Protein AF-A0A7S2PAX8-F1 (afdb_monomer)

Sequence (122 aa):
FEAEIDTTGASAGNDLSTRQNYFVLHSSLDLVEKSSWTTNNMYLRVVDKVNHQQVSTFLTAGNVKFMLLHGGKGEEVVKNFFNEVYGYFVKLSMNPFYNYDTPIASKAFDARVRAAARAYLS

Nearest PDB structures (foldseek):
  2j3w-assembly1_C  TM=9.605E-01  e=4.300E-10  Mus musculus
  7b70-assembly1_E  TM=8.978E-01  e=3.922E-09  Drosophila melanogaster
  1h3q-assembly1_A  TM=8.877E-01  e=5.226E-08  Mus musculus
  2j3t-assembly1_D  TM=8.796E-01  e=7.038E-03  Homo sapiens
  7b70-assembly1_C  TM=5.519E-01  e=9.651E-03  Drosophila melanogaster

Foldseek 3Di:
DDDDADPPPPPDPDVVVVVVVVVVQVVLVVLVVVQVVVDPAQWSQFSDDDPQWTWTWGQDPVRDIDIDIDRDADRVLVVVLVVQLVVLVVVQVPPPPDDPPDDDPDPVSVVSSNVSCNVRVD

Structure (mmCIF, N/CA/C/O backbone):
data_AF-A0A7S2PAX8-F1
#
_entry.id   AF-A0A7S2PAX8-F1
#
loop_
_atom_site.group_PDB
_atom_site.id
_atom_site.type_symbol
_atom_site.label_atom_id
_atom_site.label_alt_id
_atom_site.label_comp_id
_atom_site.label_asym_id
_atom_site.label_entity_id
_atom_site.label_seq_id
_atom_site.pdbx_PDB_ins_code
_atom_site.Cartn_x
_atom_site.Cartn_y
_atom_site.Cartn_z
_atom_site.occupancy
_atom_site.B_iso_or_equiv
_atom_site.auth_seq_id
_atom_site.auth_comp_id
_atom_site.auth_asym_id
_atom_site.auth_atom_id
_atom_site.pdbx_PDB_model_num
ATOM 1 N N . PHE A 1 1 ? 8.920 2.666 -2.253 1.00 85.94 1 PHE A N 1
ATOM 2 C CA . PHE A 1 1 ? 7.944 3.026 -3.304 1.00 85.94 1 PHE A CA 1
ATOM 3 C C . PHE A 1 1 ? 6.786 3.683 -2.607 1.00 85.94 1 PHE A C 1
ATOM 5 O O . PHE A 1 1 ? 6.327 3.138 -1.612 1.00 85.94 1 PHE A O 1
ATOM 12 N N . GLU A 1 2 ? 6.358 4.834 -3.098 1.00 86.88 2 GLU A N 1
ATOM 13 C CA . GLU A 1 2 ? 5.331 5.652 -2.465 1.00 86.88 2 GLU A CA 1
ATOM 14 C C . GLU A 1 2 ? 4.390 6.131 -3.565 1.00 86.88 2 GLU A C 1
ATOM 16 O O . GLU A 1 2 ? 4.842 6.515 -4.645 1.00 86.88 2 GLU A O 1
ATOM 21 N N . ALA A 1 3 ? 3.087 6.047 -3.315 1.00 85.75 3 ALA A N 1
ATOM 22 C CA . ALA A 1 3 ? 2.074 6.472 -4.264 1.00 85.75 3 ALA A CA 1
ATOM 23 C C . ALA A 1 3 ? 0.876 7.039 -3.508 1.00 85.75 3 ALA A C 1
ATOM 25 O O . ALA A 1 3 ? 0.234 6.338 -2.728 1.00 85.75 3 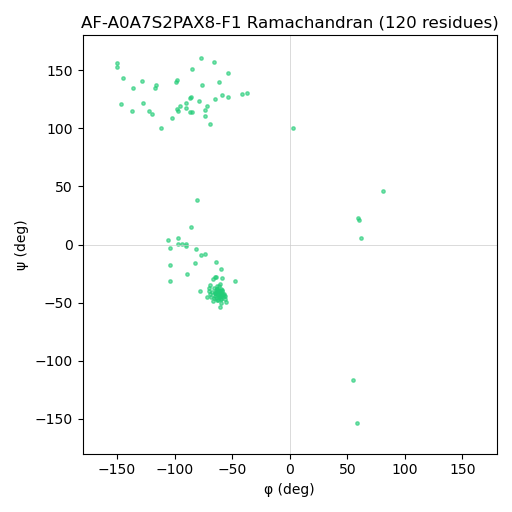ALA A O 1
ATOM 26 N N . GLU A 1 4 ? 0.559 8.300 -3.782 1.00 84.69 4 GLU A N 1
ATOM 27 C CA . GLU A 1 4 ? -0.706 8.899 -3.377 1.00 84.69 4 GLU A CA 1
ATOM 28 C C . GLU A 1 4 ? -1.759 8.604 -4.453 1.00 84.69 4 GLU A C 1
ATOM 30 O O . GLU A 1 4 ? -1.553 8.853 -5.650 1.00 84.69 4 GLU A O 1
ATOM 35 N N . ILE A 1 5 ? -2.881 8.020 -4.030 1.00 81.94 5 ILE A N 1
ATOM 36 C CA . ILE A 1 5 ? -4.023 7.726 -4.894 1.00 81.94 5 ILE A CA 1
ATOM 37 C C . ILE A 1 5 ? -5.170 8.626 -4.456 1.00 81.94 5 ILE A C 1
ATOM 39 O O . ILE A 1 5 ? -5.860 8.333 -3.484 1.00 81.94 5 ILE A O 1
ATOM 43 N N . ASP A 1 6 ? -5.373 9.714 -5.192 1.00 71.31 6 ASP A N 1
ATOM 44 C CA . ASP A 1 6 ? -6.557 10.549 -5.031 1.00 71.31 6 ASP A CA 1
ATOM 45 C C . ASP A 1 6 ? -7.684 9.990 -5.908 1.00 71.31 6 ASP A C 1
ATOM 47 O O . ASP A 1 6 ? -7.579 9.941 -7.138 1.00 71.31 6 ASP A O 1
ATOM 51 N N . THR A 1 7 ? -8.748 9.502 -5.277 1.00 61.75 7 THR A N 1
ATO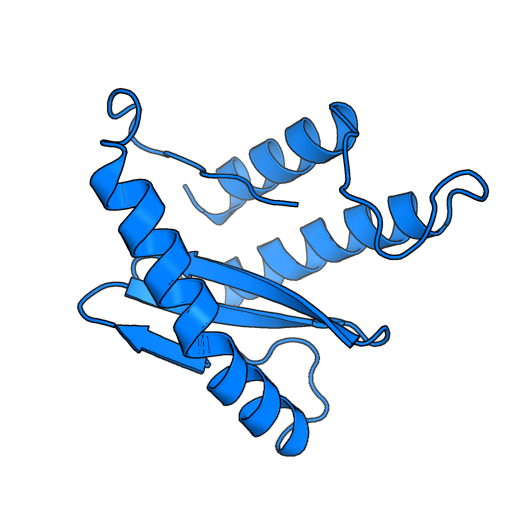M 52 C CA . THR A 1 7 ? -9.931 8.972 -5.969 1.00 61.75 7 THR A CA 1
ATOM 53 C C . THR A 1 7 ? -10.898 10.076 -6.389 1.00 61.75 7 THR A C 1
ATOM 55 O O . THR A 1 7 ? -11.756 9.835 -7.235 1.00 61.75 7 THR A O 1
ATOM 58 N N . THR A 1 8 ? -10.763 11.285 -5.839 1.00 54.16 8 THR A N 1
ATOM 59 C CA . THR A 1 8 ? -11.748 12.368 -5.985 1.00 54.16 8 THR A CA 1
ATOM 60 C C . THR A 1 8 ? -11.336 13.486 -6.933 1.00 54.16 8 THR A C 1
ATOM 62 O O . THR A 1 8 ? -12.082 14.446 -7.100 1.00 54.16 8 THR A O 1
ATOM 65 N N . GLY A 1 9 ? -10.186 13.372 -7.603 1.00 49.94 9 GLY A N 1
ATOM 66 C CA . GLY A 1 9 ? -9.716 14.423 -8.510 1.00 49.94 9 GLY A CA 1
ATOM 67 C C . GLY A 1 9 ? -9.505 15.763 -7.800 1.00 49.94 9 GLY A C 1
ATOM 68 O O . GLY A 1 9 ? -9.508 16.805 -8.456 1.00 49.94 9 GLY A O 1
ATOM 69 N N . ALA A 1 10 ? -9.342 15.740 -6.471 1.00 47.78 10 ALA A N 1
ATOM 70 C CA . ALA A 1 10 ? -8.985 16.923 -5.726 1.00 47.78 10 ALA A CA 1
ATOM 71 C C . ALA A 1 10 ? -7.581 17.340 -6.177 1.00 47.78 10 ALA A C 1
ATOM 73 O O . ALA A 1 10 ? -6.638 16.554 -6.249 1.00 47.78 10 ALA A O 1
ATOM 74 N N . SER A 1 11 ? -7.507 18.594 -6.600 1.00 45.03 11 SER A N 1
ATOM 75 C CA . SER A 1 11 ? -6.304 19.326 -6.970 1.00 45.03 11 SER A CA 1
ATOM 76 C C . SER A 1 11 ? -5.128 18.971 -6.066 1.00 45.03 11 SER A C 1
ATOM 78 O O . SER A 1 11 ? -5.298 19.028 -4.851 1.00 45.03 11 SER A O 1
ATOM 80 N N . ALA A 1 12 ? -3.987 18.643 -6.693 1.00 52.44 12 ALA A N 1
ATOM 81 C CA . ALA A 1 12 ? -2.648 18.497 -6.115 1.00 52.44 12 ALA A CA 1
ATOM 82 C C . ALA A 1 12 ? -2.628 18.708 -4.595 1.00 52.44 12 ALA A C 1
ATOM 84 O O . ALA A 1 12 ? -2.703 19.849 -4.132 1.00 52.44 12 ALA A O 1
ATOM 85 N N . GLY A 1 13 ? -2.600 17.595 -3.854 1.00 56.97 13 GLY A N 1
ATOM 86 C CA . GLY A 1 13 ? -2.616 17.585 -2.398 1.00 56.97 13 GLY A CA 1
ATOM 87 C C . GLY A 1 13 ? -1.711 18.674 -1.833 1.00 56.97 13 GLY A C 1
ATOM 88 O O . GLY A 1 13 ? -0.569 18.843 -2.252 1.00 56.97 13 GLY A O 1
ATOM 89 N N . ASN A 1 14 ? -2.262 19.460 -0.913 1.00 70.19 14 ASN A N 1
ATOM 90 C CA . ASN A 1 14 ? -1.537 20.514 -0.219 1.00 70.19 14 ASN A CA 1
ATOM 91 C C . ASN A 1 14 ? -0.272 19.886 0.394 1.00 70.19 14 ASN A C 1
ATOM 93 O O . ASN A 1 14 ? -0.422 18.905 1.124 1.00 70.19 14 ASN A O 1
ATOM 97 N N . ASP A 1 15 ? 0.936 20.410 0.145 1.00 79.88 15 ASP A N 1
ATOM 98 C CA . ASP A 1 15 ? 2.212 19.821 0.616 1.00 79.88 15 ASP A CA 1
ATOM 99 C C . ASP A 1 15 ? 2.178 19.442 2.108 1.00 79.88 15 ASP A C 1
ATOM 101 O O . ASP A 1 15 ? 2.807 18.483 2.559 1.00 79.88 15 ASP A O 1
ATOM 105 N N . LEU A 1 16 ? 1.409 20.203 2.889 1.00 83.44 16 LEU A N 1
ATOM 106 C CA . LEU A 1 16 ? 1.150 19.942 4.297 1.00 83.44 16 LEU A CA 1
ATOM 107 C C . LEU A 1 16 ? 0.438 18.601 4.548 1.00 83.44 16 LEU A C 1
ATOM 109 O O . LEU A 1 16 ? 0.844 17.864 5.442 1.00 83.44 16 LEU A O 1
ATOM 113 N N . SER A 1 17 ? -0.597 18.275 3.772 1.00 83.00 17 SER A N 1
ATOM 114 C CA . SER A 1 17 ? -1.336 17.010 3.890 1.00 83.00 17 SER A CA 1
ATOM 115 C C . SER A 1 17 ? -0.465 15.806 3.547 1.00 83.00 17 SER A C 1
ATOM 117 O O . SER A 1 17 ? -0.460 14.831 4.294 1.00 83.00 17 SER A O 1
ATOM 119 N N . THR A 1 18 ? 0.351 15.907 2.497 1.00 85.25 18 THR A N 1
ATOM 120 C CA . THR A 1 18 ? 1.333 14.881 2.139 1.00 85.25 18 THR A CA 1
ATOM 121 C C . THR A 1 18 ? 2.319 14.664 3.285 1.00 85.25 18 THR A C 1
ATOM 123 O O . THR A 1 18 ? 2.468 13.544 3.770 1.00 85.25 18 THR A O 1
ATOM 126 N N . ARG A 1 19 ? 2.919 15.735 3.825 1.00 88.50 19 ARG A N 1
ATOM 127 C CA . ARG A 1 19 ? 3.824 15.646 4.990 1.00 88.50 19 ARG A CA 1
ATOM 128 C C . ARG A 1 19 ? 3.149 15.043 6.219 1.00 88.50 19 ARG A C 1
ATOM 130 O O . ARG A 1 19 ? 3.775 14.264 6.933 1.00 88.50 19 ARG A O 1
ATOM 137 N N . GLN A 1 20 ? 1.886 15.380 6.463 1.00 90.44 20 GLN A N 1
ATOM 138 C CA . GLN A 1 20 ? 1.114 14.798 7.555 1.00 90.44 20 GLN A CA 1
ATOM 139 C C . GLN A 1 20 ? 0.892 13.294 7.344 1.00 90.44 20 GLN A C 1
ATOM 141 O O . GLN A 1 20 ? 1.091 12.522 8.279 1.00 90.44 20 GLN A O 1
ATOM 146 N N . ASN A 1 21 ? 0.540 12.862 6.131 1.00 90.31 21 ASN A N 1
ATOM 147 C CA . ASN A 1 21 ? 0.371 11.445 5.802 1.00 90.31 21 ASN A CA 1
ATOM 148 C C . ASN A 1 21 ? 1.677 10.666 6.022 1.00 90.31 21 ASN A C 1
ATOM 150 O O . ASN A 1 21 ? 1.660 9.594 6.629 1.00 90.31 21 ASN A O 1
ATOM 154 N N . TYR A 1 22 ? 2.812 11.232 5.595 1.00 90.81 22 TYR A N 1
ATOM 155 C CA . TYR A 1 22 ? 4.139 10.672 5.859 1.00 90.81 22 TYR A CA 1
ATOM 156 C C . TYR A 1 22 ? 4.435 10.554 7.349 1.00 90.81 22 TYR A C 1
ATOM 158 O O . TYR A 1 22 ? 4.912 9.514 7.796 1.00 90.81 22 TYR A O 1
ATOM 166 N N . PHE A 1 23 ? 4.135 11.600 8.120 1.00 92.56 23 PHE A N 1
ATOM 167 C CA . PHE A 1 23 ? 4.340 11.595 9.563 1.00 92.56 23 PHE A CA 1
ATOM 168 C C . PHE A 1 23 ? 3.540 10.478 10.241 1.00 92.56 23 PHE A C 1
ATOM 170 O O . PHE A 1 23 ? 4.105 9.718 11.025 1.00 92.56 23 PHE A O 1
ATOM 177 N N . VAL A 1 24 ? 2.258 10.331 9.889 1.00 93.25 24 VAL A N 1
ATOM 178 C CA . VAL A 1 24 ? 1.398 9.271 10.433 1.00 93.25 24 VAL A CA 1
ATOM 179 C C . VAL A 1 24 ? 1.968 7.894 10.092 1.00 93.25 24 VAL A C 1
ATOM 181 O O . VAL A 1 24 ? 2.237 7.113 11.000 1.00 93.25 24 VAL A O 1
ATOM 184 N N . LEU A 1 25 ? 2.243 7.618 8.813 1.00 93.69 25 LEU A N 1
ATOM 185 C CA . LEU A 1 25 ? 2.805 6.333 8.375 1.00 93.69 25 LEU A CA 1
ATOM 186 C C . LEU A 1 25 ? 4.125 5.999 9.077 1.00 93.69 25 LEU A C 1
ATOM 188 O O . LEU A 1 25 ? 4.316 4.865 9.511 1.00 93.69 25 LEU A O 1
ATOM 192 N N . HIS A 1 26 ? 5.021 6.978 9.202 1.00 93.50 26 HIS A N 1
ATOM 193 C CA . HIS A 1 26 ? 6.313 6.776 9.848 1.00 93.50 26 HIS A CA 1
ATOM 194 C C . HIS A 1 26 ? 6.161 6.508 11.349 1.00 93.50 26 HIS A C 1
ATOM 196 O O . HIS A 1 26 ? 6.804 5.602 11.871 1.00 93.50 26 HIS A O 1
ATOM 202 N N . SER A 1 27 ? 5.263 7.228 12.031 1.00 94.69 27 SER A N 1
ATOM 203 C CA . SER A 1 27 ? 4.994 7.017 13.459 1.00 94.69 27 SER A CA 1
ATOM 204 C C . SER A 1 27 ? 4.410 5.633 13.770 1.00 94.69 27 SER A C 1
ATOM 206 O O . SER A 1 27 ? 4.653 5.090 14.845 1.00 94.69 27 SER A O 1
ATOM 208 N N . SER A 1 28 ? 3.702 5.017 12.817 1.00 94.75 28 SER A N 1
ATOM 209 C CA . SER A 1 28 ? 3.113 3.686 12.995 1.00 94.75 28 SER A CA 1
ATOM 210 C C . SER A 1 28 ? 4.102 2.528 12.782 1.00 94.75 28 SER A C 1
ATOM 212 O O . SER A 1 28 ? 3.720 1.372 12.979 1.00 94.75 28 SER A O 1
ATOM 214 N N . LEU A 1 29 ? 5.358 2.778 12.384 1.00 94.50 29 LEU A N 1
ATOM 215 C CA . LEU A 1 29 ? 6.344 1.713 12.131 1.00 94.50 29 LEU A CA 1
ATOM 216 C C . LEU A 1 29 ? 6.625 0.857 13.372 1.00 94.50 29 LEU A C 1
ATOM 218 O O . LEU A 1 29 ? 6.642 -0.370 13.270 1.00 94.50 29 LEU A O 1
ATOM 222 N N . ASP A 1 30 ? 6.750 1.476 14.543 1.00 93.50 30 ASP A N 1
ATOM 223 C CA . ASP A 1 30 ? 6.999 0.756 15.798 1.00 93.50 30 ASP A CA 1
ATOM 224 C C . ASP A 1 30 ? 5.831 -0.182 16.153 1.00 93.50 30 ASP A C 1
ATOM 226 O O . ASP A 1 30 ? 6.016 -1.297 16.652 1.00 93.50 30 ASP A O 1
ATOM 230 N N . LEU A 1 31 ? 4.600 0.237 15.839 1.00 94.81 31 LEU A N 1
ATOM 231 C CA . LEU A 1 31 ? 3.396 -0.572 16.038 1.00 94.81 31 LEU A CA 1
ATOM 232 C C . LEU A 1 31 ? 3.340 -1.757 15.069 1.00 94.81 31 LEU A C 1
ATOM 234 O O . LEU A 1 31 ? 2.940 -2.853 15.471 1.00 94.81 31 LEU A O 1
ATOM 238 N N . VAL A 1 32 ? 3.778 -1.568 13.819 1.00 94.31 32 VAL A N 1
ATOM 239 C CA . VAL A 1 32 ? 3.925 -2.660 12.842 1.00 94.31 32 VAL A CA 1
ATOM 240 C C . VAL A 1 32 ? 4.899 -3.708 13.355 1.00 94.31 32 VAL A C 1
ATOM 242 O O . VAL A 1 32 ? 4.590 -4.900 13.320 1.00 94.31 32 VAL A O 1
ATOM 245 N N . GLU A 1 33 ? 6.055 -3.280 13.856 1.00 92.19 33 GLU A N 1
ATOM 246 C CA . GLU A 1 33 ? 7.062 -4.196 14.385 1.00 92.19 33 GLU A CA 1
ATOM 247 C C . GLU A 1 33 ? 6.514 -4.970 15.572 1.00 92.19 33 GLU A C 1
ATOM 249 O O . GLU A 1 33 ? 6.550 -6.198 15.565 1.00 92.19 33 GLU A O 1
ATOM 254 N N . LYS A 1 34 ? 5.882 -4.291 16.531 1.00 93.19 34 LYS A N 1
ATOM 255 C CA . LYS A 1 34 ? 5.223 -4.957 17.657 1.00 93.19 34 LYS A CA 1
ATOM 256 C C . LYS A 1 34 ? 4.165 -5.968 17.204 1.00 93.19 34 LYS A C 1
ATOM 258 O O . LYS A 1 34 ? 4.103 -7.062 17.757 1.00 93.19 34 LYS A O 1
ATOM 263 N N . SER A 1 35 ? 3.351 -5.626 16.204 1.00 92.00 35 SER A N 1
ATOM 264 C CA . SER A 1 35 ? 2.316 -6.518 15.671 1.00 92.00 35 SER A CA 1
ATOM 265 C C . SER A 1 35 ? 2.911 -7.751 14.984 1.00 92.00 35 SER A C 1
ATOM 267 O O . SER A 1 35 ? 2.392 -8.853 15.172 1.00 92.00 35 SER A O 1
ATOM 269 N N . SER A 1 36 ? 4.037 -7.607 14.280 1.00 92.31 36 SER A N 1
ATOM 270 C CA . SER A 1 36 ? 4.714 -8.721 13.602 1.00 92.31 36 SER A CA 1
ATOM 271 C C . SER A 1 36 ? 5.126 -9.856 14.547 1.00 92.31 36 SER A C 1
ATOM 273 O O . SER A 1 36 ? 5.100 -11.018 14.159 1.00 92.31 36 SER A O 1
ATOM 275 N N . TRP A 1 37 ? 5.405 -9.544 15.816 1.00 91.19 37 TRP A N 1
ATOM 276 C CA . TRP A 1 37 ? 5.744 -10.540 16.838 1.00 91.19 37 TRP A CA 1
ATOM 277 C C . TRP A 1 37 ? 4.536 -11.310 17.388 1.00 91.19 37 TRP A C 1
ATOM 279 O O . TRP A 1 37 ? 4.707 -12.266 18.141 1.00 91.19 37 TRP A O 1
A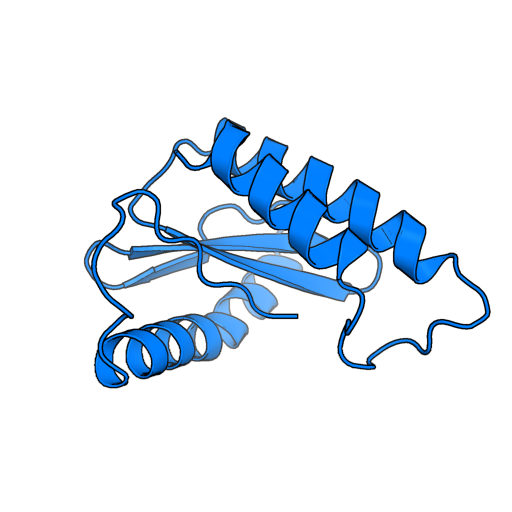TOM 289 N N . THR A 1 38 ? 3.312 -10.902 17.047 1.00 90.94 38 THR A N 1
ATOM 290 C CA . THR A 1 38 ? 2.076 -11.473 17.615 1.00 90.94 38 THR A CA 1
ATOM 291 C C . THR A 1 38 ? 1.344 -12.425 16.675 1.00 90.94 38 THR A C 1
ATOM 293 O O . THR A 1 38 ? 0.500 -13.199 17.122 1.00 90.94 38 THR A O 1
ATOM 296 N N . THR A 1 39 ? 1.636 -12.381 15.375 1.00 90.25 39 THR A N 1
ATOM 297 C CA . THR A 1 39 ? 0.903 -13.130 14.351 1.00 90.25 39 THR A CA 1
ATOM 298 C C . THR A 1 39 ? 1.837 -13.606 13.248 1.00 90.25 39 THR A C 1
ATOM 300 O O . THR A 1 39 ? 2.730 -12.885 12.824 1.00 90.25 39 THR A O 1
ATOM 303 N N . ASN A 1 40 ? 1.573 -14.807 12.731 1.00 89.50 40 ASN A N 1
ATOM 304 C CA . ASN A 1 40 ? 2.276 -15.353 11.565 1.00 89.50 40 ASN A CA 1
ATOM 305 C C . ASN A 1 40 ? 1.593 -14.988 10.234 1.00 89.50 40 ASN A C 1
ATOM 307 O O . ASN A 1 40 ? 2.045 -15.392 9.165 1.00 89.50 40 ASN A O 1
ATOM 311 N N . ASN A 1 41 ? 0.467 -14.270 10.279 1.00 92.75 41 ASN A N 1
ATOM 312 C CA . ASN A 1 41 ? -0.226 -13.839 9.070 1.00 92.75 41 ASN A CA 1
ATOM 313 C C . ASN A 1 41 ? 0.510 -12.667 8.418 1.00 92.75 41 ASN A C 1
ATOM 315 O O . ASN A 1 41 ? 0.865 -11.711 9.100 1.00 92.75 41 ASN A O 1
ATOM 319 N N . MET A 1 42 ? 0.637 -12.693 7.088 1.00 94.19 42 MET A N 1
ATOM 320 C CA . MET A 1 42 ? 1.203 -11.561 6.344 1.00 94.19 42 MET A CA 1
ATOM 321 C C . MET A 1 42 ? 0.350 -10.297 6.489 1.00 94.19 42 MET A C 1
ATOM 323 O O . MET A 1 42 ? 0.869 -9.198 6.618 1.00 94.19 42 MET A O 1
ATOM 327 N N . TYR A 1 43 ? -0.976 -10.426 6.496 1.00 95.69 43 TYR A N 1
ATOM 328 C CA . TYR A 1 43 ? -1.855 -9.278 6.694 1.00 95.69 43 TYR A CA 1
ATOM 329 C C . TYR A 1 43 ? -2.057 -9.000 8.190 1.00 95.69 43 TYR A C 1
ATOM 331 O O . TYR A 1 43 ? -2.674 -9.803 8.892 1.00 95.69 43 TYR A O 1
ATOM 339 N N . LEU A 1 44 ? -1.560 -7.851 8.658 1.00 94.00 44 LEU A N 1
ATOM 340 C CA . LEU A 1 44 ? -1.607 -7.409 10.058 1.00 94.00 44 LEU A CA 1
ATOM 341 C C . LEU A 1 44 ? -2.863 -6.591 10.391 1.00 94.00 44 LEU A C 1
ATOM 343 O O . LEU A 1 44 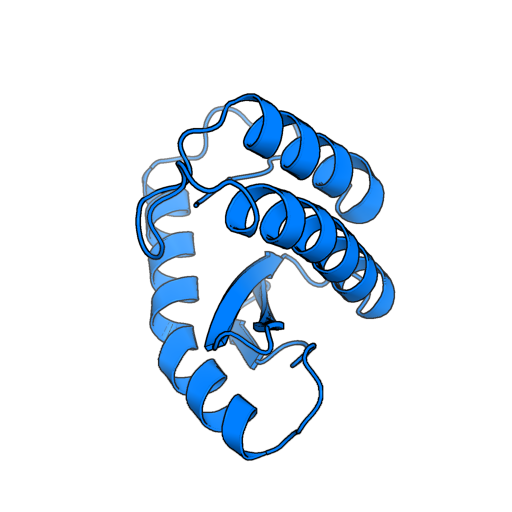? -3.038 -6.178 11.535 1.00 94.00 44 LEU A O 1
ATOM 347 N N . ARG A 1 45 ? -3.758 -6.390 9.412 1.00 94.06 45 ARG A N 1
ATOM 348 C CA . ARG A 1 45 ? -4.954 -5.541 9.537 1.00 94.06 45 ARG A CA 1
ATOM 349 C C . ARG A 1 45 ? -4.573 -4.103 9.892 1.00 94.06 45 ARG A C 1
ATOM 351 O O . ARG A 1 45 ? -3.489 -3.645 9.534 1.00 94.06 45 ARG A O 1
ATOM 358 N N . VAL A 1 46 ? -5.490 -3.393 10.545 1.00 94.62 46 VAL A N 1
ATOM 359 C CA . VAL A 1 46 ? -5.279 -2.038 11.048 1.00 94.62 46 VAL A CA 1
ATOM 360 C C . VAL A 1 46 ? -4.369 -2.095 12.274 1.00 94.62 46 VAL A C 1
ATOM 362 O O . VAL A 1 46 ? -4.785 -2.571 13.330 1.00 94.62 46 VAL A O 1
ATOM 365 N N . VAL A 1 47 ? -3.144 -1.599 12.121 1.00 94.56 47 VAL A N 1
ATOM 366 C CA . VAL A 1 47 ? -2.126 -1.537 13.182 1.00 94.56 47 VAL A CA 1
ATOM 367 C C . VAL A 1 47 ? -2.204 -0.245 13.991 1.00 94.56 47 VAL A C 1
ATOM 369 O O . VAL A 1 47 ? -1.798 -0.229 15.149 1.00 94.56 47 VAL A O 1
ATOM 372 N N . ASP A 1 48 ? -2.737 0.822 13.393 1.00 94.44 48 ASP A N 1
ATOM 373 C CA . ASP A 1 48 ? -2.833 2.139 14.014 1.00 94.44 48 ASP A CA 1
ATOM 374 C C . ASP A 1 48 ? -4.055 2.912 13.499 1.00 94.44 48 ASP A C 1
ATOM 376 O O . ASP A 1 48 ? -4.538 2.692 12.381 1.00 94.44 48 ASP A O 1
ATOM 380 N N . LYS A 1 49 ? -4.577 3.813 14.331 1.00 93.00 49 LYS A N 1
ATOM 381 C CA . LYS A 1 49 ? -5.710 4.686 14.023 1.00 93.00 49 LYS A CA 1
ATOM 382 C C . LYS A 1 49 ? -5.412 6.090 14.525 1.00 93.00 49 LYS A C 1
ATOM 384 O O . LYS A 1 49 ? -5.382 6.330 15.729 1.00 93.00 49 LYS A O 1
ATOM 389 N N . VAL A 1 50 ? -5.291 7.026 13.591 1.00 88.81 50 VAL A N 1
ATOM 390 C CA . VAL A 1 50 ? -5.057 8.440 13.885 1.00 88.81 50 VAL A CA 1
ATOM 391 C C . VAL A 1 50 ? -6.218 9.247 13.317 1.00 88.81 50 VAL A C 1
ATOM 393 O O . VAL A 1 50 ? -6.402 9.347 12.103 1.00 88.81 50 VAL A O 1
ATOM 396 N N . ASN A 1 51 ? -7.026 9.832 14.203 1.00 86.31 51 ASN A N 1
ATOM 397 C CA . ASN A 1 51 ? -8.260 10.540 13.849 1.00 86.31 51 ASN A CA 1
ATOM 398 C C . ASN A 1 51 ? -9.220 9.649 13.028 1.00 86.31 51 ASN A C 1
ATOM 400 O O . ASN A 1 51 ? -9.701 8.627 13.514 1.00 86.31 51 ASN A O 1
ATOM 404 N N . HIS A 1 52 ? -9.494 10.031 11.777 1.00 85.88 52 HIS A N 1
ATOM 405 C CA . HIS A 1 52 ? -10.329 9.283 10.832 1.00 85.88 52 HIS A CA 1
ATOM 406 C C . HIS A 1 52 ? -9.520 8.412 9.860 1.00 85.88 52 HIS A C 1
ATOM 408 O O . HIS A 1 52 ? -10.101 7.752 8.998 1.00 85.88 52 HIS A O 1
ATOM 414 N N . GLN A 1 53 ? -8.192 8.406 9.976 1.00 89.19 53 GLN A N 1
ATOM 415 C CA . GLN A 1 53 ? -7.311 7.607 9.139 1.00 89.19 53 GLN A CA 1
ATOM 416 C C . GLN A 1 53 ? -6.896 6.332 9.874 1.00 89.19 53 GLN A C 1
ATOM 418 O O . GLN A 1 53 ? -6.623 6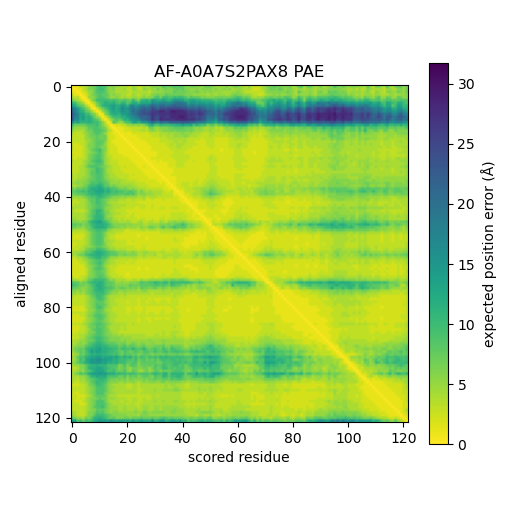.323 11.075 1.00 89.19 53 GLN A O 1
ATOM 423 N N . GLN A 1 54 ? -6.862 5.235 9.133 1.00 94.19 54 GLN A N 1
ATOM 424 C CA . GLN A 1 54 ? -6.443 3.924 9.598 1.00 94.19 54 GLN A CA 1
ATOM 425 C C . GLN A 1 54 ? -5.196 3.519 8.825 1.00 94.19 54 GLN A C 1
ATOM 427 O O . GLN A 1 54 ? -5.135 3.708 7.608 1.00 94.19 54 GLN A O 1
ATOM 432 N N . VAL A 1 55 ? -4.222 2.954 9.531 1.00 95.25 55 VAL A N 1
ATOM 433 C CA . VAL A 1 55 ? -3.015 2.391 8.933 1.00 95.25 55 VAL A CA 1
ATOM 434 C C . VAL A 1 55 ? -3.174 0.884 8.915 1.00 95.25 55 VAL A C 1
ATOM 436 O O . VAL A 1 55 ? -3.140 0.240 9.964 1.00 95.25 55 VAL A O 1
ATOM 439 N N . SER A 1 56 ? -3.370 0.326 7.725 1.00 95.69 56 SER A N 1
ATOM 440 C CA . SER A 1 56 ? -3.356 -1.118 7.513 1.00 95.69 56 SER A CA 1
ATOM 441 C C . SER A 1 56 ? -2.005 -1.573 6.993 1.00 95.69 56 SER A C 1
ATOM 443 O O . SER A 1 56 ? -1.431 -0.915 6.123 1.00 95.69 56 SER A O 1
ATOM 445 N N . THR A 1 57 ? -1.537 -2.729 7.463 1.00 96.44 57 THR A N 1
ATOM 446 C CA . THR A 1 57 ? -0.211 -3.237 7.094 1.00 96.44 57 THR A CA 1
ATOM 447 C C . THR A 1 57 ? -0.248 -4.672 6.584 1.00 96.44 57 THR A C 1
ATOM 449 O O . THR A 1 57 ? -0.954 -5.534 7.112 1.00 96.44 57 THR A O 1
ATOM 452 N N . PHE A 1 58 ? 0.561 -4.936 5.562 1.00 96.38 58 PHE A N 1
ATOM 453 C CA . PHE A 1 58 ? 0.871 -6.260 5.046 1.00 96.38 58 PHE A CA 1
ATOM 454 C C . PHE A 1 58 ? 2.385 -6.483 5.100 1.00 96.38 58 PHE A C 1
ATOM 456 O O . PHE A 1 58 ? 3.156 -5.793 4.435 1.00 96.38 58 PHE A O 1
ATOM 463 N N . LEU A 1 59 ? 2.813 -7.437 5.915 1.00 95.38 59 LEU A N 1
ATOM 464 C CA . LEU A 1 59 ? 4.194 -7.843 6.092 1.00 95.38 59 LEU A CA 1
ATOM 465 C C . LEU A 1 59 ? 4.482 -9.076 5.235 1.00 95.38 59 LEU A C 1
ATOM 467 O O . LEU A 1 59 ? 3.900 -10.140 5.425 1.00 95.38 59 LEU A O 1
ATOM 471 N N . THR A 1 60 ? 5.388 -8.932 4.278 1.00 93.19 60 THR A N 1
ATOM 472 C CA . THR A 1 60 ? 5.806 -10.045 3.419 1.00 93.19 60 THR A CA 1
ATOM 473 C C . THR A 1 60 ? 6.767 -10.989 4.150 1.00 93.19 60 THR A C 1
ATOM 475 O O . THR A 1 60 ? 7.451 -10.589 5.091 1.00 93.19 60 THR A O 1
ATOM 478 N N . ALA A 1 61 ? 6.907 -12.224 3.655 1.00 89.31 61 ALA A N 1
ATOM 479 C CA . ALA A 1 61 ? 7.898 -13.180 4.169 1.00 89.31 61 ALA A CA 1
ATOM 480 C C . ALA A 1 61 ? 9.358 -12.686 4.056 1.00 89.31 61 ALA A C 1
ATOM 482 O O . ALA A 1 61 ? 10.224 -13.157 4.784 1.00 89.31 61 ALA A O 1
ATOM 483 N N . GLY A 1 62 ? 9.630 -11.724 3.166 1.00 87.31 62 GLY A N 1
ATOM 484 C CA . GLY A 1 62 ? 10.934 -11.068 3.027 1.00 87.31 62 GLY A CA 1
ATOM 485 C C . GLY A 1 62 ? 11.142 -9.881 3.972 1.00 87.31 62 GLY A C 1
ATOM 486 O O . GLY A 1 62 ? 12.021 -9.068 3.717 1.00 87.31 62 GLY A O 1
ATOM 487 N N . ASN A 1 63 ? 10.308 -9.731 5.007 1.00 89.44 63 ASN A N 1
ATOM 488 C CA . ASN A 1 63 ? 10.319 -8.606 5.950 1.00 89.44 63 ASN A CA 1
ATOM 489 C C . ASN A 1 63 ? 10.107 -7.218 5.300 1.00 89.44 63 ASN A C 1
ATOM 491 O O . ASN A 1 63 ? 10.453 -6.183 5.868 1.00 89.44 63 ASN A O 1
ATOM 495 N N . VAL A 1 64 ? 9.498 -7.178 4.110 1.00 92.44 64 VAL A N 1
ATOM 496 C CA . VAL A 1 64 ? 9.067 -5.927 3.468 1.00 92.44 64 VAL A CA 1
ATOM 497 C C . VAL A 1 64 ? 7.680 -5.556 3.982 1.00 92.44 64 VAL A C 1
ATOM 499 O O . VAL A 1 64 ? 6.761 -6.378 3.926 1.00 92.44 64 VAL A O 1
ATOM 502 N N . LYS A 1 65 ? 7.542 -4.321 4.469 1.00 94.25 65 LYS A N 1
ATOM 503 C CA . LYS A 1 65 ? 6.322 -3.760 5.064 1.00 94.25 65 LYS A CA 1
ATOM 504 C C . LYS A 1 65 ? 5.561 -2.951 4.010 1.00 94.25 65 LYS A C 1
ATOM 506 O O . LYS A 1 65 ? 6.048 -1.921 3.553 1.00 94.25 65 LYS A O 1
ATOM 511 N N . PHE A 1 66 ? 4.365 -3.388 3.628 1.00 95.44 66 PHE A N 1
ATOM 512 C CA . PHE A 1 66 ? 3.430 -2.571 2.855 1.00 95.44 66 PHE A CA 1
ATOM 513 C C . PHE A 1 66 ? 2.464 -1.895 3.813 1.00 95.44 66 PHE A C 1
ATOM 515 O O . PHE A 1 66 ? 1.736 -2.574 4.530 1.00 95.44 66 PHE A O 1
ATOM 522 N N . MET A 1 67 ? 2.454 -0.568 3.821 1.00 95.12 67 MET A N 1
ATOM 523 C CA . MET A 1 67 ? 1.600 0.226 4.698 1.00 95.12 67 MET A CA 1
ATOM 524 C C . MET A 1 67 ? 0.644 1.052 3.845 1.00 95.12 67 MET A C 1
ATOM 526 O O . MET A 1 67 ? 1.052 1.643 2.845 1.00 95.12 67 MET A O 1
ATOM 530 N N . LEU A 1 68 ? -0.630 1.071 4.227 1.00 94.75 68 LEU A N 1
ATOM 531 C CA . LEU A 1 68 ? -1.677 1.825 3.550 1.00 94.75 68 LEU A CA 1
ATOM 532 C C . LEU A 1 68 ? -2.413 2.690 4.565 1.00 94.75 68 LEU A C 1
ATOM 534 O O . LEU A 1 68 ? -3.011 2.174 5.509 1.00 94.75 68 LEU A O 1
ATOM 538 N N . LEU A 1 69 ? -2.411 3.995 4.318 1.00 93.50 69 LEU A N 1
ATOM 539 C CA . LEU A 1 69 ? -3.216 4.970 5.040 1.00 93.50 69 LEU A CA 1
ATOM 540 C C . LEU A 1 69 ? -4.566 5.134 4.326 1.00 93.50 69 LEU A C 1
ATOM 542 O O . LEU A 1 69 ? -4.597 5.463 3.142 1.00 93.50 69 LEU A O 1
ATOM 546 N N . HIS A 1 70 ? -5.684 4.888 5.013 1.00 91.94 70 HIS A N 1
ATOM 547 C CA . HIS A 1 70 ? -7.021 4.958 4.407 1.00 91.94 70 HIS A CA 1
ATOM 548 C C . HIS A 1 70 ? -8.123 5.369 5.397 1.00 91.94 70 HIS A C 1
ATOM 550 O O . HIS A 1 70 ? -8.029 5.134 6.598 1.00 91.94 70 HIS A O 1
ATOM 556 N N . GLY A 1 71 ? -9.232 5.923 4.896 1.00 89.06 71 GLY A N 1
ATOM 557 C CA . GLY A 1 71 ? -10.384 6.370 5.700 1.00 89.06 71 GLY A CA 1
ATOM 558 C C . GLY A 1 71 ? -11.363 5.264 6.127 1.00 89.06 71 GLY A C 1
ATOM 559 O O . GLY A 1 71 ? -12.568 5.477 6.085 1.00 89.06 71 GLY A O 1
ATOM 560 N N . GLY A 1 72 ? -10.877 4.067 6.478 1.00 84.56 72 GLY A N 1
ATOM 561 C CA . GLY A 1 72 ? -11.742 2.953 6.920 1.00 84.56 72 GLY A CA 1
ATOM 562 C C . GLY A 1 72 ? -12.431 2.131 5.816 1.00 84.56 72 GLY A C 1
ATOM 563 O O . GLY A 1 72 ? -13.617 1.830 5.916 1.00 84.56 72 GLY A O 1
ATOM 564 N N . LYS A 1 73 ? -11.693 1.740 4.768 1.00 85.94 73 LYS A N 1
ATOM 565 C CA . LYS A 1 73 ? -12.134 0.749 3.773 1.00 85.94 73 LYS A CA 1
ATOM 566 C C . LYS A 1 73 ? -12.282 -0.645 4.414 1.00 85.94 73 LYS A C 1
ATOM 568 O O . LYS A 1 73 ? -11.663 -0.931 5.438 1.00 85.94 73 LYS A O 1
ATOM 573 N N . GLY A 1 74 ? -13.097 -1.511 3.807 1.00 90.19 74 GLY A N 1
ATOM 574 C CA . GLY A 1 74 ? -13.344 -2.869 4.305 1.00 90.19 74 GLY A CA 1
ATOM 575 C C . GLY A 1 74 ? -12.077 -3.731 4.348 1.00 90.19 74 GLY A C 1
ATOM 576 O O . GLY A 1 74 ? -11.265 -3.694 3.424 1.00 90.19 74 GLY A O 1
ATOM 577 N N . GLU A 1 75 ? -11.929 -4.532 5.406 1.00 90.19 75 GLU A N 1
ATOM 578 C CA . GLU A 1 75 ? -10.729 -5.346 5.660 1.00 90.19 75 GLU A CA 1
ATOM 579 C C . GLU A 1 75 ? -10.399 -6.291 4.490 1.00 90.19 75 GLU A C 1
ATOM 581 O O . GLU A 1 75 ? -9.254 -6.375 4.049 1.00 90.19 75 GLU A O 1
ATOM 586 N N . GLU A 1 76 ? -11.411 -6.967 3.944 1.00 92.50 76 GLU A N 1
ATOM 587 C CA . GLU A 1 76 ? -11.245 -7.903 2.829 1.00 92.50 76 GLU A CA 1
ATOM 588 C C . GLU A 1 76 ? -10.762 -7.207 1.549 1.00 92.50 76 GLU A C 1
ATOM 590 O O . GLU A 1 76 ? -9.882 -7.709 0.852 1.00 92.50 76 GLU A O 1
ATOM 595 N N . VAL A 1 77 ? -11.278 -6.007 1.282 1.00 93.62 77 VAL A N 1
ATOM 596 C CA . VAL A 1 77 ? -10.908 -5.197 0.117 1.00 93.62 77 VAL A CA 1
ATOM 597 C C . VAL A 1 77 ? -9.446 -4.760 0.208 1.00 93.62 77 VAL A C 1
ATOM 599 O O . VAL A 1 77 ? -8.685 -4.918 -0.747 1.00 93.62 77 VAL A O 1
ATOM 602 N N . VAL A 1 78 ? -9.026 -4.277 1.381 1.00 94.19 78 VAL A N 1
ATOM 603 C CA . VAL A 1 78 ? -7.634 -3.881 1.643 1.00 94.19 78 VAL A CA 1
ATOM 604 C C . VAL A 1 78 ? -6.694 -5.086 1.553 1.00 94.19 78 VAL A C 1
ATOM 606 O O . VAL A 1 78 ? -5.621 -4.995 0.955 1.00 94.19 78 VAL A O 1
ATOM 609 N N . LYS A 1 79 ? -7.101 -6.240 2.090 1.00 94.44 79 LYS A N 1
ATOM 610 C CA . LYS A 1 79 ? -6.334 -7.486 1.990 1.00 94.44 79 LYS A CA 1
ATOM 611 C C . LYS A 1 79 ? -6.150 -7.929 0.534 1.00 94.44 79 LYS A C 1
ATOM 613 O O . LYS A 1 79 ? -5.040 -8.300 0.154 1.00 94.44 79 LYS A O 1
ATOM 618 N N . ASN A 1 80 ? -7.201 -7.874 -0.282 1.00 94.88 80 ASN A N 1
ATOM 619 C CA . ASN A 1 80 ? -7.135 -8.233 -1.701 1.00 94.88 80 ASN A CA 1
ATOM 620 C C . ASN A 1 80 ? -6.230 -7.279 -2.488 1.00 94.88 80 ASN A C 1
ATOM 622 O O . ASN A 1 80 ? -5.382 -7.745 -3.251 1.00 94.88 80 ASN A O 1
ATOM 626 N N . PHE A 1 81 ? -6.317 -5.973 -2.219 1.00 95.19 81 PHE A N 1
ATOM 627 C CA . PHE A 1 81 ? -5.388 -4.984 -2.765 1.00 95.19 81 PHE A CA 1
ATOM 628 C C . PHE A 1 81 ? -3.926 -5.325 -2.433 1.00 95.19 81 PHE A C 1
ATOM 630 O O . PHE A 1 81 ? -3.085 -5.379 -3.331 1.00 95.19 81 PHE A O 1
ATOM 637 N N . PHE A 1 82 ? -3.616 -5.618 -1.165 1.00 95.88 82 PHE A N 1
ATOM 638 C CA . PHE A 1 82 ? -2.255 -5.985 -0.767 1.00 95.88 82 PHE A CA 1
ATOM 639 C C . PHE A 1 82 ? -1.764 -7.271 -1.431 1.00 95.88 82 PHE A C 1
ATOM 641 O O . PHE A 1 82 ? -0.612 -7.320 -1.856 1.00 95.88 82 PHE A O 1
ATOM 648 N N . ASN A 1 83 ? -2.618 -8.289 -1.564 1.00 95.12 83 ASN A N 1
ATOM 649 C CA . ASN A 1 83 ? -2.259 -9.528 -2.258 1.00 95.12 83 ASN A CA 1
ATOM 650 C C . ASN A 1 83 ? -1.918 -9.279 -3.735 1.00 95.12 83 ASN A C 1
ATOM 652 O O . ASN A 1 83 ? -0.957 -9.850 -4.253 1.00 95.12 83 ASN A O 1
ATOM 656 N N . GLU A 1 84 ? -2.667 -8.409 -4.413 1.00 94.75 84 GLU A N 1
ATOM 657 C CA . GLU A 1 84 ? -2.395 -8.079 -5.811 1.00 94.75 84 GLU A CA 1
ATOM 658 C C . GLU A 1 84 ? -1.081 -7.296 -5.966 1.00 94.75 84 GLU A C 1
ATOM 660 O O . GLU A 1 84 ? -0.229 -7.656 -6.787 1.00 94.75 84 GLU A O 1
ATOM 665 N N . VAL A 1 85 ? -0.859 -6.286 -5.117 1.00 94.44 85 VAL A N 1
ATOM 666 C CA . VAL A 1 85 ? 0.399 -5.521 -5.081 1.00 94.44 85 VAL A CA 1
ATOM 667 C C . VAL A 1 85 ? 1.584 -6.424 -4.740 1.00 94.44 85 VAL A C 1
ATOM 669 O O . VAL A 1 85 ? 2.635 -6.311 -5.372 1.00 94.44 85 VAL A O 1
ATOM 672 N N . TYR A 1 86 ? 1.417 -7.365 -3.810 1.00 95.06 86 TYR A N 1
ATOM 673 C CA . TYR A 1 86 ? 2.430 -8.365 -3.484 1.00 95.06 86 TYR A CA 1
ATOM 674 C C . TYR A 1 86 ? 2.799 -9.215 -4.703 1.00 95.06 86 TYR A C 1
ATOM 676 O O . TYR A 1 86 ? 3.981 -9.393 -4.992 1.00 95.06 86 TYR A O 1
ATOM 684 N N . GLY A 1 87 ? 1.813 -9.651 -5.491 1.00 93.56 87 GLY A N 1
ATOM 685 C CA . GLY A 1 87 ? 2.057 -10.359 -6.748 1.00 93.56 87 GLY A CA 1
ATOM 686 C C . GLY A 1 87 ? 2.875 -9.542 -7.757 1.00 93.56 87 GLY A C 1
ATOM 687 O O . GLY A 1 87 ? 3.745 -10.091 -8.441 1.00 93.56 87 GLY A O 1
ATOM 688 N N . TYR A 1 88 ? 2.645 -8.229 -7.853 1.00 92.19 88 TYR A N 1
ATOM 689 C CA . TYR A 1 88 ? 3.469 -7.344 -8.686 1.00 92.19 88 TYR A CA 1
ATOM 690 C C . TYR A 1 88 ? 4.874 -7.143 -8.117 1.00 92.19 88 TYR A C 1
ATOM 692 O O . TYR A 1 88 ? 5.838 -7.137 -8.884 1.00 92.19 88 TYR A O 1
ATOM 700 N N . PHE A 1 89 ? 4.995 -7.010 -6.797 1.00 91.81 89 PHE A N 1
ATOM 701 C CA . PHE A 1 89 ? 6.271 -6.836 -6.112 1.00 91.81 89 PHE A CA 1
ATOM 702 C C . PHE A 1 89 ? 7.170 -8.058 -6.300 1.00 91.81 89 PHE A C 1
ATOM 704 O O . PHE A 1 89 ? 8.300 -7.908 -6.743 1.00 91.81 89 PHE A O 1
ATOM 711 N N . VAL A 1 90 ? 6.649 -9.271 -6.095 1.00 91.62 90 VAL A N 1
ATOM 712 C CA . VAL A 1 90 ? 7.412 -10.515 -6.293 1.00 91.62 90 VAL A CA 1
ATOM 713 C C . VAL A 1 90 ? 7.935 -10.624 -7.728 1.00 91.62 90 VAL A C 1
ATOM 715 O O . VAL A 1 90 ? 9.100 -10.949 -7.937 1.00 91.62 90 VAL A O 1
ATOM 718 N N . LYS A 1 91 ? 7.118 -10.283 -8.735 1.00 90.94 91 LYS A N 1
ATOM 719 C CA . LYS A 1 91 ? 7.555 -10.261 -10.145 1.00 90.94 91 LYS A CA 1
ATOM 720 C C . LYS A 1 91 ? 8.692 -9.274 -10.397 1.00 90.94 91 LYS A C 1
ATOM 722 O O . LYS A 1 91 ? 9.553 -9.555 -11.224 1.00 90.94 91 LYS A O 1
ATOM 727 N N . LEU A 1 92 ? 8.688 -8.135 -9.709 1.00 88.75 92 LEU A N 1
ATOM 728 C CA . LEU A 1 92 ? 9.772 -7.164 -9.788 1.00 88.75 92 LEU A CA 1
ATOM 729 C C . LEU A 1 92 ? 11.031 -7.677 -9.076 1.00 88.75 92 LEU A C 1
ATOM 731 O O . LEU A 1 92 ? 12.111 -7.591 -9.648 1.00 88.75 92 LEU A O 1
ATOM 735 N N . SER A 1 93 ? 10.893 -8.248 -7.878 1.00 87.56 93 SER A N 1
ATOM 736 C CA . SER A 1 93 ? 12.007 -8.791 -7.091 1.00 87.56 93 SER A CA 1
ATOM 737 C C . SER A 1 93 ? 12.694 -9.985 -7.756 1.00 87.56 93 SER A C 1
ATOM 739 O O . SER A 1 93 ? 13.883 -10.189 -7.558 1.00 87.56 93 SER A O 1
ATOM 741 N N . MET A 1 94 ? 11.975 -10.757 -8.576 1.00 86.81 94 MET A N 1
ATOM 742 C CA . MET A 1 94 ? 12.557 -11.850 -9.365 1.00 86.81 94 MET A CA 1
ATOM 743 C C . MET A 1 94 ? 13.403 -11.370 -10.554 1.00 86.81 94 MET A C 1
ATOM 745 O O . MET A 1 94 ? 14.046 -12.188 -11.211 1.00 86.81 94 MET A O 1
ATOM 749 N N . ASN A 1 95 ? 13.404 -10.073 -10.871 1.00 88.25 95 ASN A N 1
ATOM 750 C CA . ASN A 1 95 ? 14.262 -9.547 -11.920 1.00 88.25 95 ASN A CA 1
ATOM 751 C C . ASN A 1 95 ? 15.727 -9.548 -11.437 1.00 88.25 95 ASN A C 1
ATOM 753 O O . ASN A 1 95 ? 16.034 -8.830 -10.488 1.00 88.25 95 ASN A O 1
ATOM 757 N N . PRO A 1 96 ? 16.655 -10.265 -12.101 1.00 87.25 96 PRO A N 1
ATOM 758 C CA . PRO A 1 96 ? 18.062 -10.312 -11.692 1.00 87.25 96 PRO A CA 1
ATOM 759 C C . PRO A 1 96 ? 18.779 -8.954 -11.780 1.00 87.25 96 PRO A C 1
ATOM 761 O O . PRO A 1 96 ? 19.853 -8.796 -11.211 1.00 87.25 96 PRO A O 1
ATOM 764 N N . PHE A 1 97 ? 18.197 -7.971 -12.475 1.00 86.19 97 PHE A N 1
ATOM 765 C CA . PHE A 1 97 ? 18.708 -6.597 -12.555 1.00 86.19 97 PHE A CA 1
ATOM 766 C C . PHE A 1 97 ? 18.088 -5.652 -11.519 1.00 86.19 97 PHE A C 1
ATOM 768 O O . PHE A 1 97 ? 18.384 -4.456 -11.518 1.00 86.19 97 PHE A O 1
ATOM 775 N N . TYR A 1 98 ? 17.191 -6.152 -10.670 1.00 84.31 98 TYR A N 1
ATOM 776 C CA . TYR A 1 98 ? 16.623 -5.379 -9.580 1.00 84.31 98 TYR A CA 1
ATOM 777 C C . TYR A 1 98 ? 17.479 -5.554 -8.327 1.00 84.31 98 TYR A C 1
ATOM 779 O O . TYR A 1 98 ? 17.597 -6.648 -7.781 1.00 84.31 98 TYR A O 1
ATOM 787 N N . ASN A 1 99 ? 18.060 -4.453 -7.859 1.00 82.44 99 ASN A N 1
ATOM 788 C CA . ASN A 1 99 ? 18.766 -4.444 -6.589 1.00 82.44 99 ASN A CA 1
ATOM 789 C C . ASN A 1 99 ? 17.745 -4.366 -5.452 1.00 82.44 99 ASN A C 1
ATOM 791 O O . ASN A 1 99 ? 16.943 -3.428 -5.389 1.00 82.44 99 ASN A O 1
ATOM 795 N N . TYR A 1 100 ? 17.793 -5.340 -4.546 1.00 78.75 100 TYR A N 1
ATOM 796 C CA . TYR A 1 100 ? 17.018 -5.299 -3.309 1.00 78.75 100 TYR A CA 1
ATOM 797 C C . TYR A 1 100 ? 17.287 -3.989 -2.550 1.00 78.75 100 TYR A C 1
ATOM 799 O O . TYR A 1 100 ? 18.357 -3.395 -2.677 1.00 78.75 100 TYR A O 1
ATOM 807 N N . ASP A 1 101 ? 16.271 -3.503 -1.839 1.00 78.94 101 ASP A N 1
ATOM 808 C CA . ASP A 1 101 ? 16.290 -2.251 -1.064 1.00 78.94 101 ASP A CA 1
ATOM 809 C C . ASP A 1 101 ? 16.525 -0.953 -1.857 1.00 78.94 101 ASP A C 1
ATOM 811 O O . ASP A 1 101 ? 16.582 0.132 -1.277 1.00 78.94 101 ASP A O 1
ATOM 815 N N . THR A 1 102 ? 16.578 -1.016 -3.191 1.00 85.12 102 THR A N 1
ATOM 816 C CA . THR A 1 102 ? 16.594 0.195 -4.019 1.00 85.12 102 THR A CA 1
ATOM 817 C C . THR A 1 102 ? 15.182 0.728 -4.290 1.00 85.12 102 THR A C 1
ATOM 819 O O . THR A 1 102 ? 14.214 -0.039 -4.330 1.00 85.12 102 THR A O 1
ATOM 822 N N . PRO A 1 103 ? 15.013 2.052 -4.484 1.00 84.88 103 PRO A N 1
ATOM 823 C CA . PRO A 1 103 ? 13.717 2.619 -4.835 1.00 84.88 103 PRO A CA 1
ATOM 824 C C . PRO A 1 103 ? 13.170 2.029 -6.142 1.00 84.88 103 PRO A C 1
ATOM 826 O O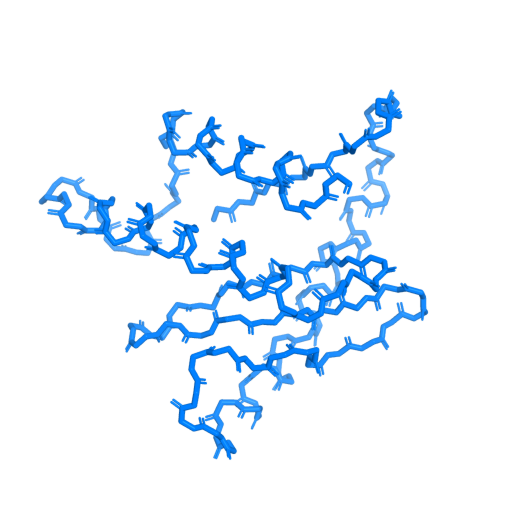 . PRO A 1 103 ? 13.826 2.051 -7.183 1.00 84.88 103 PRO A O 1
ATOM 829 N N . ILE A 1 104 ? 11.924 1.550 -6.114 1.00 86.00 104 ILE A N 1
ATOM 830 C CA . ILE A 1 104 ? 11.234 1.064 -7.316 1.00 86.00 104 ILE A CA 1
ATOM 831 C C . ILE A 1 104 ? 10.925 2.251 -8.239 1.00 86.00 104 ILE A C 1
ATOM 833 O O . ILE A 1 104 ? 9.974 2.991 -8.000 1.00 86.00 104 ILE A O 1
ATOM 837 N N . ALA A 1 105 ? 11.696 2.403 -9.318 1.00 80.88 105 ALA A N 1
ATOM 838 C CA . ALA A 1 105 ? 11.521 3.460 -10.325 1.00 80.88 105 ALA A CA 1
ATOM 839 C C . ALA A 1 105 ? 10.717 3.019 -11.572 1.00 80.88 105 ALA A C 1
ATOM 841 O O . ALA A 1 105 ? 10.611 3.749 -12.558 1.00 80.88 105 ALA A O 1
ATOM 842 N N . SER A 1 106 ? 10.166 1.800 -11.572 1.00 85.94 106 SER A N 1
ATOM 843 C CA . SER A 1 106 ? 9.471 1.246 -12.738 1.00 85.94 106 SER A CA 1
ATOM 844 C C . SER A 1 106 ? 8.102 1.899 -12.961 1.00 85.94 106 SER A C 1
ATOM 846 O O . SER A 1 106 ? 7.169 1.694 -12.184 1.00 85.94 106 SER A O 1
ATOM 848 N N . LYS A 1 107 ? 7.943 2.604 -14.090 1.00 86.94 107 LYS A N 1
ATOM 849 C CA . LYS A 1 107 ? 6.657 3.199 -14.511 1.00 86.94 107 LYS A CA 1
ATOM 850 C C . LYS A 1 107 ? 5.555 2.156 -14.716 1.00 86.94 107 LYS A C 1
ATOM 852 O O . LYS A 1 107 ? 4.391 2.420 -14.442 1.00 86.94 107 LYS A O 1
ATOM 857 N N . ALA A 1 108 ? 5.916 0.961 -15.189 1.00 89.31 108 ALA A N 1
ATOM 858 C CA . ALA A 1 108 ? 4.959 -0.124 -15.388 1.00 89.31 108 ALA A CA 1
ATOM 859 C C . ALA A 1 108 ? 4.433 -0.676 -14.054 1.00 89.31 108 ALA A C 1
ATOM 861 O O . ALA A 1 108 ? 3.268 -1.061 -13.969 1.00 89.31 108 ALA A O 1
ATOM 862 N N . PHE A 1 109 ? 5.279 -0.703 -13.018 1.00 89.75 109 PHE A N 1
ATOM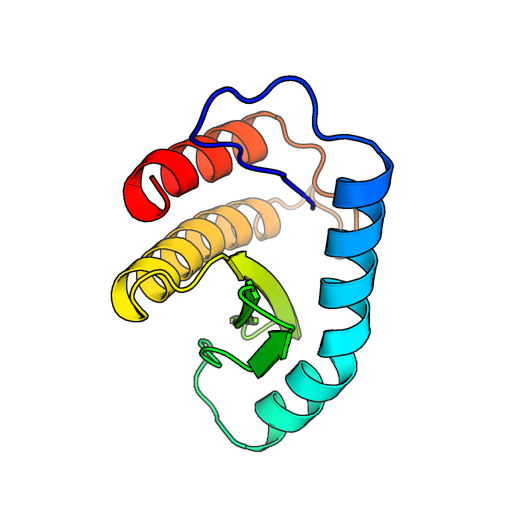 863 C CA . PHE A 1 109 ? 4.859 -1.076 -11.668 1.00 89.75 109 PHE A CA 1
ATOM 864 C C . PHE A 1 109 ? 3.894 -0.033 -11.095 1.00 89.75 109 PHE A C 1
ATOM 866 O O . PHE A 1 109 ? 2.802 -0.403 -10.672 1.00 89.75 109 PHE A O 1
ATOM 873 N N . ASP A 1 110 ? 4.241 1.256 -11.181 1.00 90.38 110 ASP A N 1
ATOM 874 C CA . ASP A 1 110 ? 3.370 2.351 -10.729 1.00 90.38 110 ASP A CA 1
ATOM 875 C C . ASP A 1 110 ? 1.991 2.313 -11.411 1.00 90.38 110 ASP A C 1
ATOM 877 O O . ASP A 1 110 ? 0.960 2.326 -10.740 1.00 90.38 110 ASP A O 1
ATOM 881 N N . ALA A 1 111 ? 1.951 2.146 -12.738 1.00 90.75 111 ALA A N 1
ATOM 882 C CA . ALA A 1 111 ? 0.696 2.047 -13.484 1.00 90.75 111 ALA A CA 1
ATOM 883 C C . ALA A 1 111 ? -0.186 0.872 -13.019 1.00 90.75 111 ALA A C 1
ATOM 885 O O . ALA A 1 111 ? -1.403 1.024 -12.897 1.00 90.75 111 ALA A O 1
ATOM 886 N N . ARG A 1 112 ? 0.415 -0.290 -12.725 1.00 91.44 112 ARG A N 1
ATOM 887 C CA . ARG A 1 112 ? -0.309 -1.471 -12.224 1.00 91.44 112 ARG A CA 1
ATOM 888 C C . ARG A 1 112 ? -0.835 -1.269 -10.807 1.00 91.44 112 ARG A C 1
ATOM 890 O O . ARG A 1 112 ? -1.987 -1.599 -10.548 1.00 91.44 112 ARG A O 1
ATOM 897 N N . VAL A 1 113 ? -0.034 -0.688 -9.913 1.00 92.19 113 VAL A N 1
ATOM 898 C CA . VAL A 1 113 ? -0.468 -0.382 -8.540 1.00 92.19 113 VAL A CA 1
ATOM 899 C C . VAL A 1 113 ? -1.603 0.639 -8.547 1.00 92.19 113 VAL A C 1
ATOM 901 O O . VAL A 1 113 ? -2.597 0.444 -7.854 1.00 92.19 113 VAL A O 1
ATOM 904 N N . ARG A 1 114 ? -1.518 1.686 -9.377 1.00 90.69 114 ARG A N 1
ATOM 905 C CA . ARG A 1 114 ? -2.604 2.666 -9.534 1.00 90.69 114 ARG A CA 1
ATOM 906 C C . ARG A 1 114 ? -3.876 2.038 -10.101 1.00 90.69 114 ARG A C 1
ATOM 908 O O . ARG A 1 114 ? -4.964 2.397 -9.662 1.00 90.69 114 ARG A O 1
ATOM 915 N N . ALA A 1 115 ? -3.762 1.106 -11.049 1.00 90.81 115 ALA A N 1
ATOM 916 C CA . ALA A 1 115 ? -4.913 0.372 -11.573 1.00 90.81 115 ALA A CA 1
ATOM 917 C C . ALA A 1 115 ? -5.578 -0.492 -10.487 1.00 90.81 115 ALA A C 1
ATOM 919 O O . ALA A 1 115 ? -6.791 -0.409 -10.311 1.00 90.81 115 ALA A O 1
ATOM 920 N N . ALA A 1 116 ? -4.788 -1.234 -9.702 1.00 91.12 116 ALA A N 1
ATOM 921 C CA . ALA A 1 116 ? -5.292 -2.008 -8.567 1.00 91.12 116 ALA A CA 1
ATOM 922 C C . ALA A 1 116 ? -5.941 -1.101 -7.510 1.00 91.12 116 ALA A C 1
ATOM 924 O O . ALA A 1 116 ? -7.039 -1.372 -7.033 1.00 91.12 116 ALA A O 1
ATOM 925 N N . ALA A 1 117 ? -5.316 0.031 -7.190 1.00 89.81 117 ALA A N 1
ATOM 926 C CA . ALA A 1 117 ? -5.875 0.991 -6.248 1.00 89.81 117 ALA A CA 1
ATOM 927 C C . ALA A 1 117 ? -7.223 1.545 -6.721 1.00 89.81 117 ALA A C 1
ATOM 929 O O . ALA A 1 117 ? -8.145 1.661 -5.926 1.00 89.81 117 ALA A O 1
ATOM 930 N N . ARG A 1 118 ? -7.385 1.825 -8.017 1.00 87.19 118 ARG A N 1
ATOM 931 C CA . ARG A 1 118 ? -8.685 2.233 -8.571 1.00 87.19 118 ARG A CA 1
ATOM 932 C C . ARG A 1 118 ? -9.735 1.124 -8.519 1.00 87.19 118 ARG A C 1
ATOM 934 O O . ARG A 1 118 ? -10.907 1.445 -8.430 1.00 87.19 118 ARG A O 1
ATOM 941 N N . ALA A 1 119 ? -9.337 -0.145 -8.582 1.00 88.12 119 ALA A N 1
ATOM 942 C CA . ALA A 1 119 ? -10.267 -1.271 -8.543 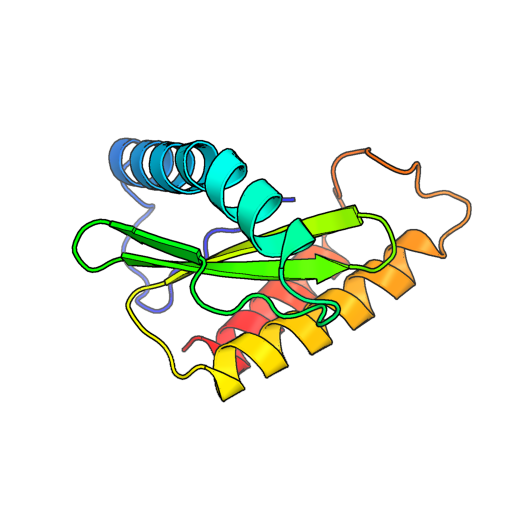1.00 88.12 119 ALA A CA 1
ATOM 943 C C . ALA A 1 119 ? -10.768 -1.590 -7.124 1.00 88.12 119 ALA A C 1
ATOM 945 O O . ALA A 1 119 ? -11.942 -1.901 -6.950 1.00 88.12 119 ALA A O 1
ATOM 946 N N . TYR A 1 120 ? -9.893 -1.514 -6.114 1.00 86.75 120 TYR A N 1
ATOM 947 C CA . TYR A 1 120 ? -10.241 -1.880 -4.733 1.00 86.75 120 TYR A CA 1
ATOM 948 C C . TYR A 1 120 ? -10.470 -0.678 -3.815 1.00 86.75 120 TYR A C 1
ATOM 950 O O . TYR A 1 120 ? -11.242 -0.764 -2.869 1.00 86.75 120 TYR A O 1
ATOM 958 N N . LEU A 1 121 ? -9.782 0.441 -4.038 1.00 83.19 121 LEU A N 1
ATOM 959 C CA . LEU A 1 121 ? -9.782 1.577 -3.112 1.00 83.19 121 LEU A CA 1
ATOM 960 C C . LEU A 1 121 ? -10.648 2.750 -3.585 1.00 83.19 121 LEU A C 1
ATOM 962 O O . LEU A 1 121 ? -10.784 3.703 -2.814 1.00 83.19 121 LEU A O 1
ATOM 966 N N . SER A 1 122 ? -11.262 2.685 -4.777 1.00 69.81 122 SER A N 1
ATOM 967 C CA . SER A 1 122 ? -12.308 3.646 -5.175 1.00 69.81 122 SER A CA 1
ATOM 968 C C . SER A 1 122 ? -13.464 3.629 -4.186 1.00 69.81 122 SER A C 1
ATOM 970 O O . SER A 1 122 ? -13.865 2.522 -3.763 1.00 69.81 122 SER A O 1
#

InterPro domains:
  IPR006722 Trafficking protein particle complex subunit 2 [PF04628] (1-118)
  IPR006722 Trafficking protein particle complex subunit 2 [PTHR12403] (18-121)
  IPR011012 Longin-like domain superfamily [SSF64356] (1-121)

Solvent-accessible surface area (backbone atoms only — not comparable to full-atom values): 7475 Å² total; per-residue (Å²): 117,86,81,90,81,77,82,78,75,69,72,80,73,54,70,66,58,55,54,48,52,51,50,53,58,59,67,41,47,66,45,46,57,60,49,56,80,74,48,92,59,44,66,60,47,71,61,43,75,59,93,72,36,31,34,33,36,36,42,45,96,84,76,48,76,46,76,43,81,38,77,70,74,58,68,69,46,54,50,51,44,50,54,53,49,47,56,54,48,53,61,50,65,69,34,91,87,49,64,83,97,55,79,70,80,52,65,71,56,52,54,50,49,52,51,47,42,57,72,53,70,98

Organism: NCBI:txid267567

Secondary structure (DSSP, 8-state):
------SS--SS--HHHHHHHHHHHHHTHHHHHHHHTT---SEEEEEEEETTEEEEEEE-TTS-EEEEEESS--HHHHHHHHHHHHHHHHHHHT-TTPPTTS----HHHHHHHHHHHHHH--

Radius of gyration: 14.48 Å; Cα contacts (8 Å, |Δi|>4): 117; chains: 1; bounding box: 32×36×33 Å

pLDD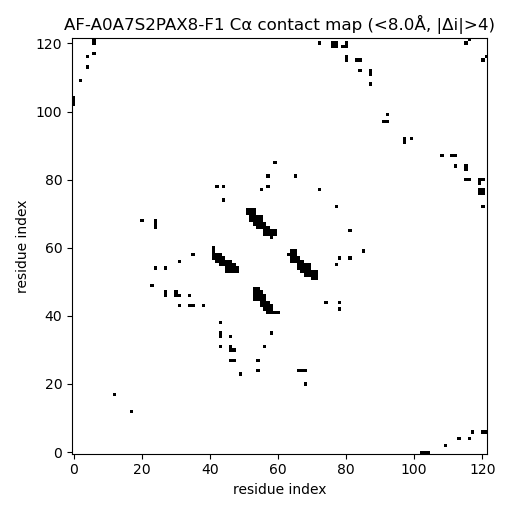T: mean 87.75, std 10.14, range [45.03, 96.44]

Mean predicted aligned error: 5.39 Å